Protein AF-0000000066297205 (afdb_homodimer)

Foldseek 3Di:
DDDDDPDVVVVVVLVVQCVVVVHDDSVVSVVVVVVVVVVVVVVVVVVVVVVVVVVVVCCVPVNDPPPPPPVVVVVVVVVVVVD/DDDDDPDVVVVVVLVVQCVVVVHDDSVVSVVVVVVVVVVVVVVVVVVVVVVVVVQVVCCVVVNDPPPPPPVVVVVVVVVVVVD

pLDDT: mean 82.65, std 16.14, range [45.88, 98.62]

Secondary structure (DSSP, 8-state):
--EEE--HHHHHHHHHHHHHHT-S-HHHHHHHHHHHHHHHHHHHHHHHHHHHHHHHHHHHHH-S--TT--HHHHHHHHHHHT-/--EEE--HHHHHHHHHHHHHHT-S-HHHHHHHHHHHHHHHHHHHHHHHHHHHHHHHHHHHHH-S--TT--HHHHHHHHHHHT-

InterPro domains:
  IPR011660 Antitoxin VapB-like [PF07704] (1-80)

Sequence (166 aa):
MALYIKDPTVDRMAEKLQERLGVRTKTDAVRIALQHELDRVEDEIPLREKLAALRQQARDRLGPPVHGIDMKKLMDELWEEGEMALYIKDPTVDRMAEKLQERLGVRTKTDAVRIALQHELDRVEDEIPLREKLAALRQQARDRLGPPVHGIDMKKLMDELWEEGE

Radius of gyration: 26.6 Å; Cα contacts (8 Å, |Δi|>4): 128; chains: 2; bounding box: 73×54×49 Å

Structure (mmCIF, N/CA/C/O backbone):
data_AF-0000000066297205-model_v1
#
loop_
_entity.id
_entity.type
_entity.pdbx_description
1 polymer 'Uncharacterized protein R02378'
#
loop_
_atom_site.group_PDB
_atom_site.id
_atom_site.type_symbol
_atom_site.label_atom_id
_atom_site.label_alt_id
_atom_site.label_comp_id
_atom_site.label_asym_id
_atom_site.label_entity_id
_atom_site.label_seq_id
_atom_site.pdbx_PDB_ins_code
_atom_site.Cartn_x
_atom_site.Cartn_y
_atom_site.Cartn_z
_atom_site.occupancy
_atom_site.B_iso_or_equiv
_atom_site.auth_seq_id
_atom_site.auth_comp_id
_atom_site.auth_asym_id
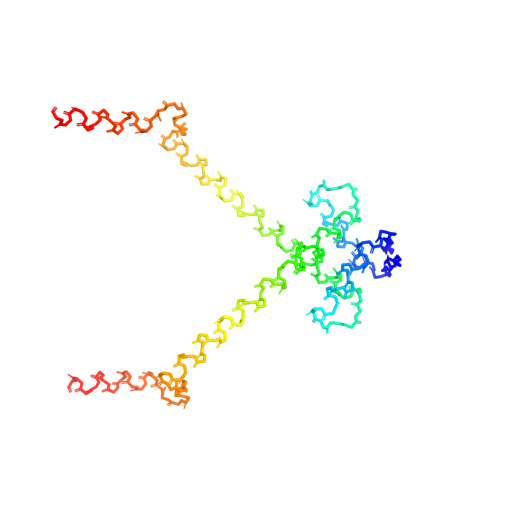_atom_site.auth_atom_id
_atom_site.pdbx_PDB_model_num
ATOM 1 N N . MET A 1 1 ? 23.344 -7.574 3.729 1 82.06 1 MET A N 1
ATOM 2 C CA . MET A 1 1 ? 23.844 -7.215 2.404 1 82.06 1 MET A CA 1
ATOM 3 C C . MET A 1 1 ? 23.141 -5.969 1.879 1 82.06 1 MET A C 1
ATOM 5 O O . MET A 1 1 ? 22.094 -5.582 2.391 1 82.06 1 MET A O 1
ATOM 9 N N . ALA A 1 2 ? 23.891 -5.188 1.125 1 89.25 2 ALA A N 1
ATOM 10 C CA . ALA A 1 2 ? 23.344 -3.971 0.521 1 89.25 2 ALA A CA 1
ATOM 11 C C . ALA A 1 2 ? 22.453 -4.297 -0.667 1 89.25 2 ALA A C 1
ATOM 13 O O . ALA A 1 2 ? 22.594 -5.348 -1.296 1 89.25 2 ALA A O 1
ATOM 14 N N . LEU A 1 3 ? 21.484 -3.545 -0.837 1 94.38 3 LEU A N 1
ATOM 15 C CA . LEU A 1 3 ? 20.578 -3.695 -1.966 1 94.38 3 LEU A CA 1
ATOM 16 C C . LEU A 1 3 ? 21.016 -2.838 -3.145 1 94.38 3 LEU A C 1
ATOM 18 O O . LEU A 1 3 ? 21.156 -1.618 -3.014 1 94.38 3 LEU A O 1
ATOM 22 N N . TYR A 1 4 ? 21.375 -3.572 -4.25 1 93.88 4 TYR A N 1
ATOM 23 C CA . TYR A 1 4 ? 21.828 -2.906 -5.465 1 93.88 4 TYR A CA 1
ATOM 24 C C . TYR A 1 4 ? 20.875 -3.17 -6.621 1 93.88 4 TYR A C 1
ATOM 26 O O . TYR A 1 4 ? 20.75 -4.305 -7.09 1 93.88 4 TYR A O 1
ATOM 34 N N . ILE A 1 5 ? 20.281 -2.016 -7.004 1 96.06 5 ILE A N 1
ATOM 35 C CA . ILE A 1 5 ? 19.312 -2.139 -8.078 1 96.06 5 ILE A CA 1
ATOM 36 C C . ILE A 1 5 ? 19.766 -1.324 -9.289 1 96.06 5 ILE A C 1
ATOM 38 O O . ILE A 1 5 ? 19.781 -0.092 -9.242 1 96.06 5 ILE A O 1
ATOM 42 N N . LYS A 1 6 ? 20.031 -1.993 -10.445 1 93.56 6 LYS A N 1
ATOM 43 C CA . LYS A 1 6 ? 20.578 -1.362 -11.633 1 93.56 6 LYS A CA 1
ATOM 44 C C . LYS A 1 6 ? 19.484 -0.802 -12.531 1 93.56 6 LYS A C 1
ATOM 46 O O . LYS A 1 6 ? 19.734 0.055 -13.375 1 93.56 6 LYS A O 1
ATOM 51 N N . ASP A 1 7 ? 18.297 -1.185 -12.32 1 93.75 7 ASP A N 1
ATOM 52 C CA . ASP A 1 7 ? 17.172 -0.746 -13.141 1 93.75 7 ASP A CA 1
ATOM 53 C C . ASP A 1 7 ? 16.875 0.734 -12.922 1 93.75 7 ASP A C 1
ATOM 55 O O . ASP A 1 7 ? 16.406 1.125 -11.844 1 93.75 7 ASP A O 1
ATOM 59 N N . PRO A 1 8 ? 17.062 1.546 -13.953 1 94.88 8 PRO A N 1
ATOM 60 C CA . PRO A 1 8 ? 16.859 2.988 -13.805 1 94.88 8 PRO A CA 1
ATOM 61 C C . PRO A 1 8 ? 15.406 3.346 -13.508 1 94.88 8 PRO A C 1
ATOM 63 O O . PRO A 1 8 ? 15.133 4.367 -12.867 1 94.88 8 PRO A O 1
ATOM 66 N N . THR A 1 9 ? 14.539 2.494 -13.953 1 95.88 9 THR A N 1
ATOM 67 C CA . THR A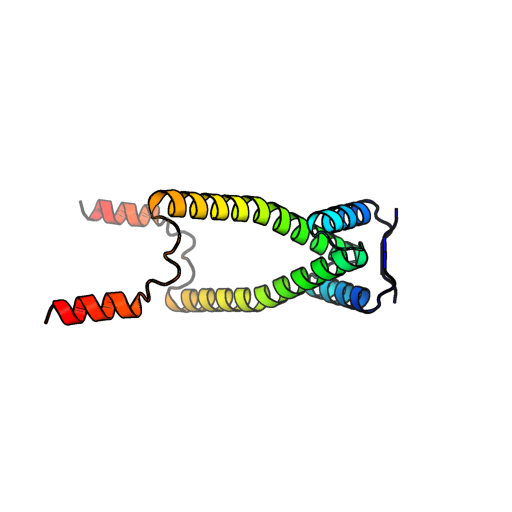 1 9 ? 13.125 2.748 -13.68 1 95.88 9 THR A CA 1
ATOM 68 C C . THR A 1 9 ? 12.844 2.709 -12.188 1 95.88 9 THR A C 1
ATOM 70 O O . THR A 1 9 ? 12.102 3.547 -11.664 1 95.88 9 THR A O 1
ATOM 73 N N . VAL A 1 10 ? 13.406 1.778 -11.5 1 97.56 10 VAL A N 1
ATOM 74 C CA . VAL A 1 10 ? 13.219 1.637 -10.062 1 97.56 10 VAL A CA 1
ATOM 75 C C . VAL A 1 10 ? 13.82 2.84 -9.336 1 97.56 10 VAL A C 1
ATOM 77 O O . VAL A 1 10 ? 13.25 3.344 -8.367 1 97.56 10 VAL A O 1
ATOM 80 N N . ASP A 1 11 ? 14.898 3.332 -9.828 1 96.5 11 ASP A N 1
ATOM 81 C CA . ASP A 1 11 ? 15.531 4.523 -9.266 1 96.5 11 ASP A CA 1
ATOM 82 C C . ASP A 1 11 ? 14.625 5.746 -9.422 1 96.5 11 ASP A C 1
ATOM 84 O O . ASP A 1 11 ? 14.469 6.527 -8.477 1 96.5 11 ASP A O 1
ATOM 88 N N . ARG A 1 12 ? 14.078 5.867 -10.586 1 97.19 12 ARG A N 1
ATOM 89 C CA . ARG A 1 12 ? 13.18 6.98 -10.859 1 97.19 12 ARG A CA 1
ATOM 90 C C . ARG A 1 12 ? 11.93 6.902 -9.992 1 97.19 12 ARG A C 1
ATOM 92 O O . ARG A 1 12 ? 11.438 7.926 -9.508 1 97.19 12 ARG A O 1
ATOM 99 N N . MET A 1 13 ? 11.469 5.711 -9.812 1 98.06 13 MET A N 1
ATOM 100 C CA . MET A 1 13 ? 10.289 5.516 -8.969 1 98.06 13 MET A CA 1
ATOM 101 C C . MET A 1 13 ? 10.586 5.895 -7.523 1 98.06 13 MET A C 1
ATOM 103 O O . MET A 1 13 ? 9.758 6.527 -6.859 1 98.06 13 MET A O 1
ATOM 107 N N . ALA A 1 14 ? 11.75 5.512 -7.043 1 98.31 14 ALA A N 1
ATOM 108 C CA . ALA A 1 14 ? 12.148 5.832 -5.676 1 98.31 14 ALA A CA 1
ATOM 109 C C . ALA A 1 14 ? 12.289 7.34 -5.484 1 98.31 14 ALA A C 1
ATOM 111 O O . ALA A 1 14 ? 11.883 7.883 -4.453 1 98.31 14 ALA A O 1
ATOM 112 N N . GLU A 1 15 ? 12.82 8 -6.508 1 97.56 15 GLU A N 1
ATOM 113 C CA . GLU A 1 15 ? 12.969 9.453 -6.48 1 97.56 15 GLU A CA 1
ATOM 114 C C . GLU A 1 15 ? 11.617 10.148 -6.457 1 97.56 15 GLU A C 1
ATOM 116 O O . GLU A 1 15 ? 11.414 11.094 -5.688 1 97.56 15 GLU A O 1
ATOM 121 N N . LYS A 1 16 ? 10.781 9.688 -7.309 1 97.56 16 LYS A N 1
ATOM 122 C CA . LYS A 1 16 ? 9.438 10.242 -7.363 1 97.56 16 LYS A CA 1
ATOM 123 C C . LYS A 1 16 ? 8.719 10.062 -6.027 1 97.56 16 LYS A C 1
ATOM 125 O O . LYS A 1 16 ? 8.086 11 -5.531 1 97.56 16 LYS A O 1
ATOM 130 N N . LEU A 1 17 ? 8.867 8.93 -5.434 1 97.69 17 LEU A N 1
ATOM 131 C CA . LEU A 1 17 ? 8.219 8.648 -4.152 1 97.69 17 LEU A CA 1
ATOM 132 C C . LEU A 1 17 ? 8.82 9.5 -3.043 1 97.69 17 LEU A C 1
ATOM 134 O O . LEU A 1 17 ? 8.102 9.977 -2.162 1 97.69 17 LEU A O 1
ATOM 138 N N . GLN A 1 18 ? 10.141 9.672 -3.104 1 97.69 18 GLN A N 1
ATOM 139 C CA . GLN A 1 18 ? 10.836 10.531 -2.15 1 97.69 18 GLN A CA 1
ATOM 140 C C . GLN A 1 18 ? 10.242 11.938 -2.148 1 97.69 18 GLN A C 1
ATOM 142 O O . GLN A 1 18 ? 9.977 12.508 -1.086 1 97.69 18 GLN A O 1
ATOM 147 N N . GLU A 1 19 ? 10.031 12.414 -3.32 1 96.25 19 GLU A N 1
ATOM 148 C CA . GLU A 1 19 ? 9.492 13.758 -3.49 1 96.25 19 GLU A CA 1
ATOM 149 C C . GLU A 1 19 ? 8.047 13.836 -3.002 1 96.25 19 GLU A C 1
ATOM 151 O O . GLU A 1 19 ? 7.672 14.781 -2.299 1 96.25 19 GLU A O 1
ATOM 156 N N . ARG A 1 20 ? 7.266 12.844 -3.344 1 94.38 20 ARG A N 1
ATOM 157 C CA . ARG A 1 20 ? 5.848 12.852 -3 1 94.38 20 ARG A CA 1
ATOM 158 C C . ARG A 1 20 ? 5.648 12.711 -1.494 1 94.38 20 ARG A C 1
ATOM 160 O O . ARG A 1 20 ? 4.738 13.32 -0.925 1 94.38 20 ARG A O 1
ATOM 167 N N . LEU A 1 21 ? 6.539 11.93 -0.899 1 93.69 21 LEU A N 1
ATOM 168 C CA . LEU A 1 21 ? 6.422 11.688 0.536 1 93.69 21 LEU A CA 1
ATOM 169 C C . LEU A 1 21 ? 7.086 12.812 1.327 1 93.69 21 LEU A C 1
ATOM 171 O O . LEU A 1 21 ? 6.832 12.969 2.523 1 93.69 21 LEU A O 1
ATOM 175 N N . GLY A 1 22 ? 8 13.5 0.688 1 95.19 22 GLY A N 1
ATOM 176 C CA . GLY A 1 22 ? 8.734 14.562 1.367 1 95.19 22 GLY A CA 1
ATOM 177 C C . GLY A 1 22 ? 9.781 14.039 2.332 1 95.19 22 GLY A C 1
ATOM 178 O O . GLY A 1 22 ? 9.992 14.625 3.396 1 95.19 22 GLY A O 1
ATOM 179 N N . VAL A 1 23 ? 10.352 12.992 2.088 1 95.38 23 VAL A N 1
ATOM 180 C CA . VAL A 1 23 ? 11.391 12.438 2.945 1 95.38 23 VAL A CA 1
ATOM 181 C C . VAL A 1 23 ? 12.766 12.836 2.412 1 95.38 23 VAL A C 1
ATOM 183 O O . VAL A 1 23 ? 12.883 13.328 1.287 1 95.38 23 VAL A O 1
ATOM 186 N N . ARG A 1 24 ? 13.656 12.562 3.105 1 95.88 24 ARG A N 1
ATOM 187 C CA . ARG A 1 24 ? 14.977 13.117 2.834 1 95.88 24 ARG A CA 1
ATOM 188 C C . ARG A 1 24 ? 15.727 12.266 1.819 1 95.88 24 ARG A C 1
ATOM 190 O O . ARG A 1 24 ? 16.469 12.797 0.988 1 95.88 24 ARG A O 1
ATOM 197 N N . THR A 1 25 ? 15.602 10.953 1.896 1 96.31 25 THR A N 1
ATOM 198 C CA . THR A 1 25 ? 16.422 10.109 1.041 1 96.31 25 THR A CA 1
ATOM 199 C C . THR A 1 25 ? 15.57 9.094 0.291 1 96.31 25 THR A C 1
ATOM 201 O O . THR A 1 25 ? 14.484 8.734 0.749 1 96.31 25 THR A O 1
ATOM 204 N N . LYS A 1 26 ? 16.125 8.656 -0.749 1 96.38 26 LYS A N 1
ATOM 205 C CA . LYS A 1 26 ? 15.492 7.559 -1.48 1 96.38 26 LYS A CA 1
ATOM 206 C C . LYS A 1 26 ? 15.375 6.309 -0.611 1 96.38 26 LYS A C 1
ATOM 208 O O . LYS A 1 26 ? 14.398 5.562 -0.715 1 96.38 26 LYS A O 1
ATOM 213 N N . THR A 1 27 ? 16.406 6.125 0.21 1 96 27 THR A N 1
ATOM 214 C CA . THR A 1 27 ? 16.406 4.98 1.115 1 96 27 THR A CA 1
ATOM 215 C C . THR A 1 27 ? 15.18 5 2.018 1 96 27 THR A C 1
ATOM 217 O O . THR A 1 27 ? 14.531 3.971 2.217 1 96 27 THR A O 1
ATOM 220 N N . ASP A 1 28 ? 14.875 6.156 2.504 1 96.88 28 ASP A N 1
ATOM 221 C CA . ASP A 1 28 ? 13.695 6.289 3.348 1 96.88 28 ASP A CA 1
ATOM 222 C C . ASP A 1 28 ? 12.422 5.992 2.561 1 96.88 28 ASP A C 1
ATOM 224 O O . ASP A 1 28 ? 11.516 5.32 3.062 1 96.88 28 ASP A O 1
ATOM 228 N N . ALA A 1 29 ? 12.32 6.441 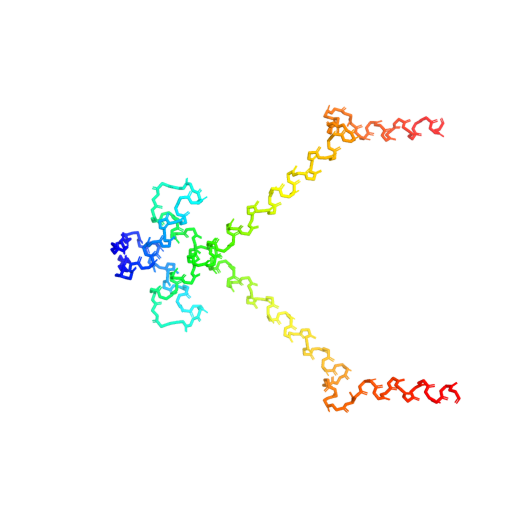1.385 1 97.94 29 ALA A N 1
ATOM 229 C CA . ALA A 1 29 ? 11.172 6.207 0.519 1 97.94 29 ALA A CA 1
ATOM 230 C C . ALA A 1 29 ? 10.984 4.715 0.247 1 97.94 29 ALA A C 1
ATOM 232 O O . ALA A 1 29 ? 9.867 4.195 0.339 1 97.94 29 ALA A O 1
ATOM 233 N N . VAL A 1 30 ? 12.102 4.062 -0.047 1 98.38 30 VAL A N 1
ATOM 234 C CA . VAL A 1 30 ? 12.062 2.633 -0.331 1 98.38 30 VAL A CA 1
ATOM 235 C C . VAL A 1 30 ? 11.641 1.869 0.923 1 98.38 30 VAL A C 1
ATOM 237 O O . VAL A 1 30 ? 10.836 0.941 0.851 1 98.38 30 VAL A O 1
ATOM 240 N N . ARG A 1 31 ? 12.219 2.287 2.029 1 98.19 31 ARG A N 1
ATOM 241 C CA . ARG A 1 31 ? 11.883 1.64 3.293 1 98.19 31 ARG A CA 1
ATOM 242 C C . ARG A 1 31 ? 10.391 1.751 3.584 1 98.19 31 ARG A C 1
ATOM 244 O O . ARG A 1 31 ? 9.758 0.772 3.982 1 98.19 31 ARG A O 1
ATOM 251 N N . ILE A 1 32 ? 9.844 2.871 3.383 1 97.44 32 ILE A N 1
ATOM 252 C CA . ILE A 1 32 ? 8.422 3.111 3.607 1 97.44 32 ILE A CA 1
ATOM 253 C C . ILE A 1 32 ? 7.594 2.256 2.65 1 97.44 32 ILE A C 1
ATOM 255 O O . ILE A 1 32 ? 6.641 1.592 3.066 1 97.44 32 ILE A O 1
ATOM 259 N N . ALA A 1 33 ? 7.973 2.223 1.38 1 98.56 33 ALA A N 1
ATOM 260 C CA . ALA A 1 33 ? 7.277 1.426 0.371 1 98.56 33 ALA A CA 1
ATOM 261 C C . ALA A 1 33 ? 7.285 -0.055 0.743 1 98.56 33 ALA A C 1
ATOM 263 O O . ALA A 1 33 ? 6.25 -0.722 0.677 1 98.56 33 ALA A O 1
ATOM 264 N N . LEU A 1 34 ? 8.438 -0.518 1.108 1 98.62 34 LEU A N 1
ATOM 265 C CA . LEU A 1 34 ? 8.578 -1.927 1.46 1 98.62 34 LEU A CA 1
ATOM 266 C C . LEU A 1 34 ? 7.762 -2.262 2.703 1 98.62 34 LEU A C 1
ATOM 268 O O . LEU A 1 34 ? 7.105 -3.305 2.758 1 98.62 34 LEU A O 1
ATOM 272 N N . GLN A 1 35 ? 7.844 -1.374 3.691 1 97.94 35 GLN A N 1
ATOM 273 C CA . GLN A 1 35 ? 7.098 -1.597 4.926 1 97.94 35 GLN A CA 1
ATOM 274 C C . GLN A 1 35 ? 5.594 -1.652 4.652 1 97.94 35 GLN A C 1
ATOM 276 O O . GLN A 1 35 ? 4.914 -2.578 5.098 1 97.94 35 GLN A O 1
ATOM 281 N N . HIS A 1 36 ? 5.098 -0.75 3.912 1 96.81 36 HIS A N 1
ATOM 282 C CA . HIS A 1 36 ? 3.672 -0.702 3.605 1 96.81 36 HIS A CA 1
ATOM 283 C C . HIS A 1 36 ? 3.242 -1.917 2.791 1 96.81 36 HIS A C 1
ATOM 285 O O . HIS A 1 36 ? 2.156 -2.461 3.004 1 96.81 36 HIS A O 1
ATOM 291 N N . GLU A 1 37 ? 4.109 -2.314 1.837 1 96.88 37 GLU A N 1
ATOM 292 C CA . GLU A 1 37 ? 3.771 -3.482 1.027 1 96.88 37 GLU A CA 1
ATOM 293 C C . GLU A 1 37 ? 3.777 -4.758 1.866 1 96.88 37 GLU A C 1
ATOM 295 O O . GLU A 1 37 ? 2.912 -5.617 1.701 1 96.88 37 GLU A O 1
ATOM 300 N N . LEU A 1 38 ? 4.68 -4.844 2.779 1 96.25 38 LEU A N 1
ATOM 301 C CA . LEU A 1 38 ? 4.723 -5.996 3.674 1 96.25 38 LEU A CA 1
ATOM 302 C C . LEU A 1 38 ? 3.482 -6.043 4.559 1 96.25 38 LEU A C 1
ATOM 304 O O . LEU A 1 38 ? 2.895 -7.109 4.754 1 96.25 38 LEU A O 1
ATOM 308 N N . ASP A 1 39 ? 3.141 -4.898 5.125 1 94.81 39 ASP A N 1
ATOM 309 C CA . ASP A 1 39 ? 1.936 -4.82 5.941 1 94.81 39 ASP A CA 1
ATOM 310 C C . ASP A 1 39 ? 0.701 -5.23 5.145 1 94.81 39 ASP A C 1
ATOM 312 O O . ASP A 1 39 ? -0.159 -5.957 5.648 1 94.81 39 ASP A O 1
ATOM 316 N N . ARG A 1 40 ? 0.631 -4.738 3.967 1 93.69 40 ARG A N 1
ATOM 317 C CA . ARG A 1 40 ? -0.496 -5.02 3.086 1 93.69 40 ARG A CA 1
ATOM 318 C C . ARG A 1 40 ? -0.612 -6.516 2.811 1 93.69 40 ARG A C 1
ATOM 320 O O . ARG A 1 40 ? -1.703 -7.086 2.893 1 93.69 40 ARG A O 1
ATOM 327 N N . VAL A 1 41 ? 0.453 -7.109 2.484 1 92.12 41 VAL A N 1
ATOM 328 C CA . VAL A 1 41 ? 0.47 -8.523 2.133 1 92.12 41 VAL A CA 1
ATOM 329 C C . VAL A 1 41 ? 0.124 -9.367 3.359 1 92.12 41 VAL A C 1
ATOM 331 O O . VAL A 1 41 ? -0.598 -10.359 3.252 1 92.12 41 VAL A O 1
ATOM 334 N N . GLU A 1 42 ? 0.608 -8.961 4.484 1 89.75 42 GLU A N 1
ATOM 335 C CA . GLU A 1 42 ? 0.342 -9.695 5.719 1 89.75 42 GLU A CA 1
ATOM 336 C C . GLU A 1 42 ? -1.13 -9.602 6.109 1 89.75 42 GLU A C 1
ATOM 338 O O . GLU A 1 42 ? -1.689 -10.547 6.672 1 89.75 42 GLU A O 1
ATOM 343 N N . ASP A 1 43 ? -1.688 -8.445 5.832 1 87.94 43 ASP A N 1
ATOM 344 C CA . ASP A 1 43 ? -3.092 -8.227 6.176 1 87.94 43 ASP A CA 1
ATOM 345 C C . ASP A 1 43 ? -4.012 -8.938 5.184 1 87.94 43 ASP A C 1
ATOM 347 O O . ASP A 1 43 ? -5.129 -9.328 5.535 1 87.94 43 ASP A O 1
ATOM 351 N N . GLU A 1 44 ? -3.598 -8.984 4.012 1 83.38 44 GLU A N 1
ATOM 352 C CA . GLU A 1 44 ? -4.406 -9.586 2.957 1 83.38 44 GLU A CA 1
ATOM 353 C C . GLU A 1 44 ? -4.531 -11.094 3.143 1 83.38 44 GLU A C 1
ATOM 355 O O . GLU A 1 44 ? -5.57 -11.68 2.834 1 83.38 44 GLU A O 1
ATOM 360 N N . ILE A 1 45 ? -3.566 -11.625 3.824 1 78.69 45 ILE A N 1
ATOM 361 C CA . ILE A 1 45 ? -3.535 -13.078 3.938 1 78.69 45 ILE A CA 1
ATOM 362 C C . ILE A 1 45 ? -4.664 -13.547 4.855 1 78.69 45 ILE A C 1
ATOM 364 O O . ILE A 1 45 ? -5.473 -14.391 4.465 1 78.69 45 ILE A O 1
ATOM 368 N N . PRO A 1 46 ? -4.793 -13.008 5.938 1 83.44 46 PRO A N 1
ATOM 369 C CA . PRO A 1 46 ? -5.902 -13.43 6.797 1 83.44 46 PRO A CA 1
ATOM 370 C C . PRO A 1 46 ? -7.266 -13.102 6.199 1 83.44 46 PRO A C 1
ATOM 372 O O . PRO A 1 46 ? -8.219 -13.875 6.359 1 83.44 46 PRO A O 1
ATOM 375 N N . LEU A 1 47 ? -7.352 -12.031 5.504 1 80.5 47 LEU A N 1
ATOM 376 C CA . LEU A 1 47 ? -8.617 -11.648 4.891 1 80.5 47 LEU A CA 1
ATOM 377 C C . LEU A 1 47 ? -9.023 -12.648 3.805 1 80.5 47 LEU A C 1
ATOM 379 O O . LEU A 1 47 ? -10.195 -13.008 3.691 1 80.5 47 LEU A O 1
ATOM 383 N N . ARG A 1 48 ? -8.125 -12.93 3.09 1 81.25 48 ARG A N 1
ATOM 384 C CA . ARG A 1 48 ? -8.367 -13.914 2.039 1 81.25 48 ARG A CA 1
ATOM 385 C C . ARG A 1 48 ? -8.766 -15.258 2.631 1 81.25 48 ARG A C 1
ATOM 387 O O . ARG A 1 48 ? -9.656 -15.93 2.113 1 81.25 48 ARG A O 1
ATOM 394 N N . GLU A 1 49 ? -8.117 -15.57 3.652 1 85.62 49 GLU A N 1
ATOM 395 C CA . GLU A 1 49 ? -8.438 -16.828 4.316 1 85.62 49 GLU A CA 1
ATOM 396 C C . GLU A 1 49 ? -9.828 -16.781 4.949 1 85.62 49 GLU A C 1
ATOM 398 O O . GLU A 1 49 ? -10.578 -17.75 4.871 1 85.62 49 GLU A O 1
ATOM 403 N N . LYS A 1 50 ? -10.078 -15.68 5.516 1 86.5 50 LYS A N 1
ATOM 404 C CA . LYS A 1 50 ? -11.391 -15.508 6.121 1 86.5 50 LYS A CA 1
ATOM 405 C C . LYS A 1 50 ? -12.492 -15.523 5.066 1 86.5 50 LYS A C 1
ATOM 407 O O . LYS A 1 50 ? -13.523 -16.172 5.254 1 86.5 50 LYS A O 1
ATOM 412 N N . LEU A 1 51 ? -12.25 -14.836 4 1 86.06 51 LEU A N 1
ATOM 413 C CA . LEU A 1 51 ? -13.211 -14.812 2.904 1 86.06 51 LEU A CA 1
ATOM 414 C C . LEU A 1 51 ? -13.375 -16.203 2.297 1 86.06 51 LEU A C 1
ATOM 416 O O . LEU A 1 51 ? -14.492 -16.625 1.981 1 86.06 51 LEU A O 1
ATOM 420 N N . ALA A 1 52 ? -12.234 -16.891 2.111 1 82.5 52 ALA A N 1
ATOM 421 C CA . ALA A 1 52 ? -12.266 -18.25 1.614 1 82.5 52 ALA A CA 1
ATOM 422 C C . ALA A 1 52 ? -13.078 -19.156 2.541 1 82.5 52 ALA A C 1
ATOM 424 O O . ALA A 1 52 ? -13.859 -20 2.08 1 82.5 52 ALA A O 1
ATOM 425 N N . ALA A 1 53 ? -12.883 -18.984 3.828 1 85.75 53 ALA A N 1
ATOM 426 C CA . ALA A 1 53 ? -13.625 -19.781 4.816 1 85.75 53 ALA A CA 1
ATOM 427 C C . ALA A 1 53 ? -15.117 -19.469 4.75 1 85.75 53 ALA A C 1
ATOM 429 O O . ALA A 1 53 ? -15.945 -20.375 4.844 1 85.75 53 ALA A O 1
ATOM 430 N N . LEU A 1 54 ? -15.43 -18.281 4.582 1 84.19 54 LEU A N 1
ATOM 431 C CA . LEU A 1 54 ? -16.828 -17.891 4.465 1 84.19 54 LEU A CA 1
ATOM 432 C C . LEU A 1 54 ? -17.453 -18.453 3.201 1 84.19 54 LEU A C 1
ATOM 434 O O . LEU A 1 54 ? -18.594 -18.906 3.223 1 84.19 54 LEU A O 1
ATOM 438 N N . ARG A 1 55 ? -16.734 -18.375 2.15 1 81.5 55 ARG A N 1
ATOM 439 C CA . ARG A 1 55 ? -17.203 -18.938 0.888 1 81.5 55 ARG A CA 1
ATOM 440 C C . ARG A 1 55 ? -17.422 -20.438 1.009 1 81.5 55 ARG A C 1
ATOM 442 O O . ARG A 1 55 ? -18.406 -20.969 0.506 1 81.5 55 ARG A O 1
ATOM 449 N N . GLN A 1 56 ? -16.5 -21.141 1.679 1 82.81 56 GLN A N 1
ATOM 450 C CA . GLN A 1 56 ? -16.641 -22.578 1.897 1 82.81 56 GLN A CA 1
ATOM 451 C C . GLN A 1 56 ? -17.844 -22.891 2.768 1 82.81 56 GLN A C 1
ATOM 453 O O . GLN A 1 56 ? -18.594 -23.828 2.484 1 82.81 56 GLN A O 1
ATOM 458 N N . GLN A 1 57 ? -18.062 -22.172 3.766 1 83.56 57 GLN A N 1
ATOM 459 C CA . GLN A 1 57 ? -19.219 -22.344 4.629 1 83.56 57 GLN A CA 1
ATOM 460 C C . GLN A 1 57 ? -20.516 -22.141 3.85 1 83.56 57 GLN A C 1
ATOM 462 O O . GLN A 1 57 ? -21.484 -22.891 4.023 1 83.56 57 GLN A O 1
ATOM 467 N N . ALA A 1 58 ? -20.516 -21.156 3.057 1 74.62 58 ALA A N 1
ATOM 468 C CA . ALA A 1 58 ? -21.688 -20.891 2.223 1 74.62 58 ALA A CA 1
ATOM 469 C C . ALA A 1 58 ? -21.938 -22.047 1.254 1 74.62 58 ALA A C 1
ATOM 471 O O . ALA A 1 58 ? -23.078 -22.453 1.056 1 74.62 58 ALA A O 1
ATOM 472 N N . ARG A 1 59 ? -20.922 -22.5 0.676 1 76.62 59 ARG A N 1
ATOM 473 C CA . ARG A 1 59 ? -21.031 -23.641 -0.232 1 76.62 59 ARG A CA 1
ATOM 474 C C . ARG A 1 59 ? -21.531 -24.875 0.497 1 76.62 59 ARG A C 1
ATOM 476 O O . ARG A 1 59 ? -22.328 -25.641 -0.052 1 76.62 59 ARG A O 1
ATOM 483 N N . ASP A 1 60 ? -21.047 -25.125 1.655 1 81.69 60 ASP A N 1
ATOM 484 C CA . ASP A 1 60 ? -21.484 -26.266 2.453 1 81.69 60 ASP A CA 1
ATOM 485 C C . ASP A 1 60 ? -22.953 -26.141 2.834 1 81.69 60 ASP A C 1
ATOM 487 O O . ASP A 1 60 ? -23.672 -27.156 2.902 1 81.69 60 ASP A O 1
ATOM 491 N N . ARG A 1 61 ? -23.328 -24.969 2.98 1 78.5 61 ARG A N 1
ATOM 492 C CA . ARG A 1 61 ? -24.703 -24.734 3.428 1 78.5 61 ARG A CA 1
ATOM 493 C C . ARG A 1 61 ? -25.656 -24.641 2.242 1 78.5 61 ARG A C 1
ATOM 495 O O . ARG A 1 61 ? -26.766 -25.172 2.283 1 78.5 61 ARG A O 1
ATOM 502 N N . LEU A 1 62 ? -25.328 -23.859 1.347 1 72.06 62 LEU A N 1
ATOM 503 C CA . LEU A 1 62 ? -26.25 -23.547 0.26 1 72.06 62 LEU A CA 1
ATOM 504 C C . LEU A 1 62 ? -25.953 -24.4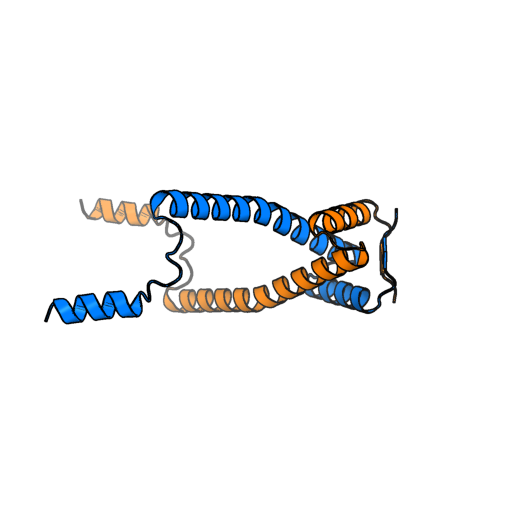06 -0.966 1 72.06 62 LEU A C 1
ATOM 506 O O . LEU A 1 62 ? -26.797 -24.547 -1.854 1 72.06 62 LEU A O 1
ATOM 510 N N . GLY A 1 63 ? -24.938 -25.219 -0.87 1 63.75 63 GLY A N 1
ATOM 511 C CA . GLY A 1 63 ? -24.516 -25.984 -2.027 1 63.75 63 GLY A CA 1
ATOM 512 C C . GLY A 1 63 ? -23.688 -25.172 -3.018 1 63.75 63 GLY A C 1
ATOM 513 O O . GLY A 1 63 ? -23.594 -23.953 -2.902 1 63.75 63 GLY A O 1
ATOM 514 N N . PRO A 1 64 ? -22.891 -25.797 -3.746 1 60.25 64 PRO A N 1
ATOM 515 C CA . PRO A 1 64 ? -22.047 -25.094 -4.727 1 60.25 64 PRO A CA 1
ATOM 516 C C . PRO A 1 64 ? -22.859 -24.172 -5.637 1 60.25 64 PRO A C 1
ATOM 518 O O . PRO A 1 64 ? -24.047 -24.406 -5.852 1 60.25 64 PRO A O 1
ATOM 521 N N . PRO A 1 65 ? -22.391 -22.922 -5.906 1 55.47 65 PRO A N 1
ATOM 522 C CA . PRO A 1 65 ? -23.188 -22.156 -6.863 1 55.47 65 PRO A CA 1
ATOM 523 C C . PRO A 1 65 ? -23.641 -22.984 -8.062 1 55.47 65 PRO A C 1
ATOM 525 O O . PRO A 1 65 ? -22.891 -23.844 -8.531 1 55.47 65 PRO A O 1
ATOM 528 N N . VAL A 1 66 ? -24.922 -23.359 -8.109 1 50.28 66 VAL A N 1
ATOM 529 C CA . VAL A 1 66 ? -25.422 -24.125 -9.242 1 50.28 66 VAL A CA 1
ATOM 530 C C . VAL A 1 66 ? -24.922 -23.516 -10.547 1 50.28 66 VAL A C 1
ATOM 532 O O . VAL A 1 66 ? -25.266 -22.375 -10.875 1 50.28 66 VAL A O 1
ATOM 535 N N . HIS A 1 67 ? -23.969 -23.797 -10.922 1 48.81 67 HIS A N 1
ATOM 536 C CA . HIS A 1 67 ? -23.422 -23.531 -12.25 1 48.81 67 HIS A CA 1
ATOM 537 C C . HIS A 1 67 ? -24.328 -24.109 -13.336 1 48.81 67 HIS A C 1
ATOM 539 O O . HIS A 1 67 ? -24.672 -25.281 -13.305 1 48.81 67 HIS A O 1
ATOM 545 N N . GLY A 1 68 ? -25.359 -23.203 -13.922 1 53.97 68 GLY A N 1
ATOM 546 C CA . GLY A 1 68 ? -26.359 -23.547 -14.914 1 53.97 68 GLY A CA 1
ATOM 547 C C . GLY A 1 68 ? -27.75 -23.047 -14.57 1 53.97 68 GLY A C 1
ATOM 548 O O . GLY A 1 68 ? -28.703 -23.266 -15.32 1 53.97 68 GLY A O 1
ATOM 549 N N . ILE A 1 69 ? -27.984 -23.016 -13.273 1 50.69 69 ILE A N 1
ATOM 550 C CA . ILE A 1 69 ? -29.312 -22.453 -13.047 1 50.69 69 ILE A CA 1
ATOM 551 C C . ILE A 1 69 ? -29.344 -21 -13.484 1 50.69 69 ILE A C 1
ATOM 553 O O . ILE A 1 69 ? -28.578 -20.172 -12.977 1 50.69 69 ILE A O 1
ATOM 557 N N . ASP A 1 70 ? -29.625 -20.75 -14.656 1 55 70 ASP A N 1
ATOM 558 C CA . ASP A 1 70 ? -29.969 -19.453 -15.227 1 55 70 ASP A CA 1
ATOM 559 C C . ASP A 1 70 ? -30.938 -18.688 -14.312 1 55 70 ASP A C 1
ATOM 561 O O . ASP A 1 70 ? -32.125 -18.938 -14.344 1 55 70 ASP A O 1
ATOM 565 N N . MET A 1 71 ? -30.438 -18.234 -13.227 1 57.53 71 MET A N 1
ATOM 566 C CA . MET A 1 71 ? -31.266 -17.5 -12.273 1 57.53 71 MET A CA 1
ATOM 567 C C . MET A 1 71 ? -32.281 -16.609 -12.992 1 57.53 71 MET A C 1
ATOM 569 O O . MET A 1 71 ? -33.375 -16.406 -12.5 1 57.53 71 MET A O 1
ATOM 573 N N . LYS A 1 72 ? -31.828 -16.141 -14.055 1 61.72 72 LYS A N 1
ATOM 574 C CA . LYS A 1 72 ? -32.781 -15.43 -14.914 1 61.72 72 LYS A CA 1
ATOM 575 C C . LYS A 1 72 ? -33.938 -16.344 -15.328 1 61.72 72 LYS A C 1
ATOM 577 O O . LYS A 1 72 ? -35.094 -15.938 -15.289 1 61.72 72 LYS A O 1
ATOM 582 N N . LYS A 1 73 ? -33.625 -17.5 -15.734 1 65.75 73 LYS A N 1
ATOM 583 C CA . LYS A 1 73 ? -34.688 -18.438 -16.141 1 65.75 73 LYS A CA 1
ATOM 584 C C . LYS A 1 73 ? -35.531 -18.859 -14.945 1 65.75 73 LYS A C 1
ATOM 586 O O . LYS A 1 73 ? -36.75 -19 -15.07 1 65.75 73 LYS A O 1
ATOM 591 N N . LEU A 1 74 ? -34.938 -18.953 -13.867 1 59.38 74 LEU A N 1
ATOM 592 C CA . LEU A 1 74 ? -35.688 -19.328 -12.664 1 59.38 74 LEU A CA 1
ATOM 593 C C . LEU A 1 74 ? -36.594 -18.203 -12.211 1 59.38 74 LEU A C 1
ATOM 595 O O . LEU A 1 74 ? -37.75 -18.438 -11.82 1 59.38 74 LEU A O 1
ATOM 599 N N . MET A 1 75 ? -36.031 -17.078 -12.297 1 62.22 75 MET A N 1
ATOM 600 C CA . MET A 1 75 ? -36.875 -15.914 -11.977 1 62.22 75 MET A CA 1
ATOM 601 C C . MET A 1 75 ? -37.969 -15.727 -13.008 1 62.22 75 MET A C 1
ATOM 603 O O . MET A 1 75 ? -39.094 -15.414 -12.656 1 62.22 75 MET A O 1
ATOM 607 N N . ASP A 1 76 ? -37.656 -15.898 -14.281 1 63.72 76 ASP A N 1
ATOM 608 C CA . ASP A 1 76 ? -38.656 -15.875 -15.344 1 63.72 76 ASP A CA 1
ATOM 609 C C . ASP A 1 76 ? -39.719 -16.922 -15.102 1 63.72 76 ASP A C 1
ATOM 611 O O . ASP A 1 76 ? -40.906 -16.656 -15.297 1 63.72 76 ASP A O 1
ATOM 615 N N . GLU A 1 77 ? -39.469 -18.047 -14.719 1 62.22 77 GLU A N 1
ATOM 616 C CA . GLU A 1 77 ? -40.375 -19.141 -14.484 1 62.22 77 GLU A CA 1
ATOM 617 C C . GLU A 1 77 ? -41.281 -18.875 -13.273 1 62.22 77 GLU A C 1
ATOM 619 O O . GLU A 1 77 ? -42.469 -19.188 -13.281 1 62.22 77 GLU A O 1
ATOM 624 N N . LEU A 1 78 ? -40.656 -18.281 -12.328 1 62.78 78 LEU A N 1
ATOM 625 C CA . LEU A 1 78 ? -41.438 -17.906 -11.141 1 62.78 78 LEU A CA 1
ATOM 626 C C . LEU A 1 78 ? -42.469 -16.828 -11.469 1 62.78 78 LEU A C 1
ATOM 628 O O . LEU A 1 78 ? -43.594 -16.875 -10.969 1 62.78 78 LEU A O 1
ATOM 632 N N . TRP A 1 79 ? -42 -15.914 -12.305 1 63.12 79 TRP A N 1
ATOM 633 C CA . TRP A 1 79 ? -42.938 -14.891 -12.75 1 63.12 79 TRP A CA 1
ATOM 634 C C . TRP A 1 79 ? -44 -15.492 -13.656 1 63.12 79 TRP A C 1
ATOM 636 O O . TRP A 1 79 ? -45.156 -15.102 -13.602 1 63.12 79 TRP A O 1
ATOM 646 N N . GLU A 1 80 ? -43.625 -16.328 -14.5 1 62.38 80 GLU A N 1
ATOM 647 C CA . GLU A 1 80 ? -44.562 -16.953 -15.43 1 62.38 80 GLU A CA 1
ATOM 648 C C . GLU A 1 80 ? -45.531 -17.875 -14.703 1 62.38 80 GLU A C 1
ATOM 650 O O . GLU A 1 80 ? -46.719 -17.953 -15.055 1 62.38 80 GLU A O 1
ATOM 655 N N . GLU A 1 81 ? -45.062 -18.516 -13.719 1 57.5 81 GLU A N 1
ATOM 656 C CA . GLU A 1 81 ? -45.969 -19.391 -13.008 1 57.5 81 GLU A CA 1
ATOM 657 C C . GLU A 1 81 ? -46.906 -18.578 -12.117 1 57.5 81 GLU A C 1
ATOM 659 O O . GLU A 1 81 ? -48 -19.047 -11.75 1 57.5 81 GLU A O 1
ATOM 664 N N . GLY A 1 82 ? -46.5 -17.453 -11.688 1 52.72 82 GLY A N 1
ATOM 665 C CA . GLY A 1 82 ? -47.406 -16.625 -10.891 1 52.72 82 GLY A CA 1
ATOM 666 C C . GLY A 1 82 ? -48.469 -15.961 -11.719 1 52.72 82 GLY A C 1
ATOM 667 O O . GLY A 1 82 ? -49.375 -15.328 -11.18 1 52.72 82 GLY A O 1
ATOM 668 N N . GLU A 1 83 ? -48.25 -16 -13.055 1 45.88 83 GLU A N 1
ATOM 669 C CA . GLU A 1 83 ? -49.406 -15.617 -13.859 1 45.88 83 GLU A CA 1
ATOM 670 C C . GLU A 1 83 ? -50.281 -16.828 -14.203 1 45.88 83 GLU A C 1
ATOM 672 O O . GLU A 1 83 ? -49.781 -17.969 -14.234 1 45.88 83 GLU A O 1
ATOM 677 N N . MET B 1 1 ? 20.266 6.332 -12.938 1 82.88 1 MET B N 1
ATOM 678 C CA . MET B 1 1 ? 21.219 5.941 -11.906 1 82.88 1 MET B CA 1
ATOM 679 C C . MET B 1 1 ? 20.719 4.719 -11.141 1 82.88 1 MET B C 1
ATOM 681 O O . MET B 1 1 ? 19.531 4.391 -11.195 1 82.88 1 MET B O 1
ATOM 685 N N . ALA B 1 2 ? 21.688 3.918 -10.734 1 89.44 2 ALA B N 1
ATOM 686 C CA . ALA B 1 2 ? 21.375 2.723 -9.961 1 89.44 2 ALA B CA 1
ATOM 687 C C . ALA B 1 2 ? 21.016 3.078 -8.516 1 89.44 2 ALA B C 1
ATOM 689 O O . ALA B 1 2 ? 21.453 4.117 -8.008 1 89.44 2 ALA B O 1
ATOM 690 N N . LEU B 1 3 ? 20.172 2.369 -7.965 1 94.5 3 LEU B N 1
ATOM 691 C CA . LEU B 1 3 ? 19.781 2.551 -6.57 1 94.5 3 LEU B CA 1
ATOM 692 C C . LEU B 1 3 ? 20.625 1.662 -5.652 1 94.5 3 LEU B C 1
ATOM 694 O O . LEU B 1 3 ? 20.625 0.439 -5.809 1 94.5 3 LEU B O 1
ATOM 698 N N . TYR B 1 4 ? 21.406 2.363 -4.785 1 94 4 TYR B N 1
ATOM 699 C CA . TYR B 1 4 ? 22.266 1.666 -3.836 1 94 4 TYR B CA 1
ATOM 700 C C . TYR B 1 4 ? 21.844 1.959 -2.4 1 94 4 TYR B C 1
ATOM 702 O O . TYR B 1 4 ? 21.953 3.096 -1.936 1 94 4 TYR B O 1
ATOM 710 N N . ILE B 1 5 ? 21.406 0.826 -1.8 1 96.06 5 ILE B N 1
ATOM 711 C CA . ILE B 1 5 ? 20.938 0.979 -0.426 1 96.06 5 ILE B CA 1
ATOM 712 C C . ILE B 1 5 ? 21.797 0.13 0.509 1 96.06 5 ILE B C 1
ATOM 714 O O . ILE B 1 5 ? 21.75 -1.101 0.466 1 96.06 5 ILE B O 1
ATOM 718 N N . LYS B 1 6 ? 22.516 0.786 1.456 1 93.44 6 LYS B N 1
ATOM 719 C CA . LYS B 1 6 ? 23.469 0.117 2.338 1 93.44 6 LYS B CA 1
ATOM 720 C C . LYS B 1 6 ? 22.781 -0.4 3.598 1 93.44 6 LYS B C 1
ATOM 722 O O . LYS B 1 6 ? 23.312 -1.279 4.285 1 93.44 6 LYS B O 1
ATOM 727 N N . ASP B 1 7 ? 21.641 0.033 3.867 1 93.75 7 ASP B N 1
ATOM 728 C CA . ASP B 1 7 ? 20.906 -0.357 5.07 1 93.75 7 ASP B CA 1
ATOM 729 C C . ASP B 1 7 ? 20.484 -1.82 5 1 93.75 7 ASP B C 1
ATOM 731 O O . ASP B 1 7 ? 19.625 -2.182 4.199 1 93.75 7 ASP B O 1
ATOM 735 N N . PRO B 1 8 ? 21.031 -2.65 5.887 1 94.81 8 PRO B N 1
ATOM 736 C CA . PRO B 1 8 ? 20.703 -4.078 5.848 1 94.81 8 PRO B CA 1
ATOM 737 C C . PRO B 1 8 ? 19.234 -4.359 6.148 1 94.81 8 PRO B C 1
ATOM 739 O O . PRO B 1 8 ? 18.688 -5.363 5.684 1 94.81 8 PRO B O 1
ATOM 742 N N . THR B 1 9 ? 18.641 -3.475 6.887 1 95.81 9 THR B N 1
ATOM 743 C CA . THR B 1 9 ? 17.234 -3.656 7.195 1 95.81 9 THR B CA 1
ATOM 744 C C . THR B 1 9 ? 16.391 -3.592 5.926 1 95.81 9 THR B C 1
ATOM 746 O O . THR B 1 9 ? 15.461 -4.387 5.75 1 95.81 9 THR B O 1
ATOM 749 N N . VAL B 1 10 ? 16.688 -2.684 5.07 1 97.56 10 VAL B N 1
ATOM 750 C CA . VAL B 1 10 ? 15.945 -2.52 3.818 1 97.56 10 VAL B CA 1
ATOM 751 C C . VAL B 1 10 ? 16.156 -3.744 2.93 1 97.56 10 VAL B C 1
ATOM 753 O O . VAL B 1 10 ? 15.227 -4.207 2.27 1 97.56 10 VAL B O 1
ATOM 756 N N . ASP B 1 11 ? 17.328 -4.293 2.959 1 96.44 11 ASP B N 1
ATOM 757 C CA . ASP B 1 11 ? 17.625 -5.508 2.205 1 96.44 11 ASP B CA 1
ATOM 758 C C . ASP B 1 11 ? 16.797 -6.684 2.713 1 96.44 11 ASP B C 1
ATOM 760 O O . ASP B 1 11 ? 16.234 -7.449 1.92 1 96.44 11 ASP B O 1
ATOM 764 N N . ARG B 1 12 ? 16.75 -6.789 4.004 1 97.12 12 ARG B N 1
ATOM 765 C CA . ARG B 1 12 ? 15.969 -7.863 4.621 1 97.12 12 ARG B CA 1
ATOM 766 C C . ARG B 1 12 ? 14.484 -7.711 4.312 1 97.12 12 ARG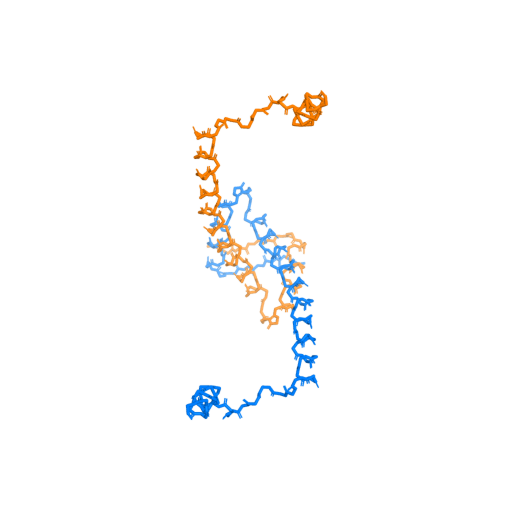 B C 1
ATOM 768 O O . ARG B 1 12 ? 13.797 -8.703 4.066 1 97.12 12 ARG B O 1
ATOM 775 N N . MET B 1 13 ? 14.047 -6.5 4.316 1 98 13 MET B N 1
ATOM 776 C CA . MET B 1 13 ? 12.641 -6.238 4 1 98 13 MET B CA 1
ATOM 777 C C . MET B 1 13 ? 12.328 -6.617 2.557 1 98 13 MET B C 1
ATOM 779 O O . MET B 1 13 ? 11.281 -7.203 2.277 1 98 13 MET B O 1
ATOM 783 N N . ALA B 1 14 ? 13.227 -6.301 1.674 1 98.25 14 ALA B N 1
ATOM 784 C CA . ALA B 1 14 ? 13.047 -6.625 0.261 1 98.25 14 ALA B CA 1
ATOM 785 C C . ALA B 1 14 ? 13.023 -8.133 0.046 1 98.25 14 ALA B C 1
ATOM 787 O O . ALA B 1 14 ? 12.219 -8.648 -0.739 1 98.25 14 ALA B O 1
ATOM 788 N N . GLU B 1 15 ? 13.883 -8.82 0.774 1 97.5 15 GLU B N 1
ATOM 789 C CA . GLU B 1 15 ? 13.938 -10.281 0.705 1 97.5 15 GLU B CA 1
ATOM 790 C C . GLU B 1 15 ? 12.648 -10.906 1.219 1 97.5 15 GLU B C 1
ATOM 792 O O . GLU B 1 15 ? 12.117 -11.836 0.604 1 97.5 15 GLU B O 1
ATOM 797 N N . LYS B 1 16 ? 12.242 -10.414 2.324 1 97.56 16 LYS B N 1
ATOM 798 C CA . LYS B 1 16 ? 11 -10.906 2.906 1 97.56 16 LYS B CA 1
ATOM 799 C C . LYS B 1 16 ? 9.82 -10.688 1.958 1 97.56 16 LYS B C 1
ATOM 801 O O . LYS B 1 16 ? 9.008 -11.586 1.755 1 97.56 16 LYS B O 1
ATOM 806 N N . LEU B 1 17 ? 9.773 -9.547 1.34 1 97.69 17 LEU B N 1
ATOM 807 C CA . LEU B 1 17 ? 8.695 -9.219 0.413 1 97.69 17 LEU B CA 1
ATOM 808 C C . LEU B 1 17 ? 8.766 -10.094 -0.835 1 97.69 17 LEU B C 1
ATOM 810 O O . LEU B 1 17 ? 7.738 -10.523 -1.358 1 97.69 17 LEU B O 1
ATOM 814 N N . GLN B 1 18 ? 10.008 -10.336 -1.3 1 97.69 18 GLN B N 1
ATOM 815 C CA . GLN B 1 18 ? 10.227 -11.219 -2.439 1 97.69 18 GLN B CA 1
ATOM 816 C C . GLN B 1 18 ? 9.609 -12.594 -2.197 1 97.69 18 GLN B C 1
ATOM 818 O O . GLN B 1 18 ? 8.93 -13.133 -3.068 1 97.69 18 GLN B O 1
ATOM 823 N N . GLU B 1 19 ? 9.852 -13.07 -1.029 1 96.25 19 GLU B N 1
ATOM 824 C CA . GLU B 1 19 ? 9.344 -14.391 -0.646 1 96.25 19 GLU B CA 1
ATOM 825 C C . GLU B 1 19 ? 7.824 -14.391 -0.53 1 96.25 19 GLU B C 1
ATOM 827 O O . GLU B 1 19 ? 7.16 -15.305 -1.019 1 96.25 19 GLU B O 1
ATOM 832 N N . ARG B 1 20 ? 7.289 -13.359 0.083 1 94.38 20 ARG B N 1
ATOM 833 C CA . ARG B 1 20 ? 5.852 -13.289 0.323 1 94.38 20 ARG B CA 1
ATOM 834 C C . ARG B 1 20 ? 5.086 -13.125 -0.986 1 94.38 20 ARG B C 1
ATOM 836 O O . ARG B 1 20 ? 3.998 -13.68 -1.146 1 94.38 20 ARG B O 1
ATOM 843 N N . LEU B 1 21 ? 5.715 -12.383 -1.886 1 93.94 21 LEU B N 1
ATOM 844 C CA . LEU B 1 21 ? 5.059 -12.125 -3.162 1 93.94 21 LEU B CA 1
ATOM 845 C C . LEU B 1 21 ? 5.301 -13.273 -4.141 1 93.94 21 LEU B C 1
ATOM 847 O O . LEU B 1 21 ? 4.59 -13.406 -5.137 1 93.94 21 LEU B O 1
ATOM 851 N N . GLY B 1 22 ? 6.344 -14.008 -3.896 1 95.19 22 GLY B N 1
ATOM 852 C CA . GLY B 1 22 ? 6.691 -15.094 -4.793 1 95.19 22 GLY B CA 1
ATOM 853 C C . GLY B 1 22 ? 7.305 -14.625 -6.098 1 95.19 22 GLY B C 1
ATOM 854 O O . GLY B 1 22 ? 7.055 -15.211 -7.156 1 95.19 22 GLY B O 1
ATOM 855 N N . VAL B 1 23 ? 7.98 -13.602 -6.113 1 95.44 23 VAL B N 1
ATOM 856 C CA . VAL B 1 23 ? 8.625 -13.094 -7.316 1 95.44 23 VAL B CA 1
ATOM 857 C C . VAL B 1 23 ? 10.078 -13.562 -7.363 1 95.44 23 VAL B C 1
ATOM 859 O O . VAL B 1 23 ? 10.609 -14.07 -6.367 1 95.44 23 VAL B O 1
ATOM 862 N N . ARG B 1 24 ? 10.641 -13.32 -8.344 1 95.81 24 ARG B N 1
ATOM 863 C CA . ARG B 1 24 ? 11.93 -13.945 -8.609 1 95.81 24 ARG B CA 1
ATOM 864 C C . ARG B 1 24 ? 13.07 -13.148 -7.977 1 95.81 24 ARG B C 1
ATOM 866 O O . ARG B 1 24 ? 14.047 -13.727 -7.5 1 95.81 24 ARG B O 1
ATOM 873 N N . THR B 1 25 ? 12.992 -11.82 -8.023 1 96.25 25 THR B N 1
ATOM 874 C CA . THR B 1 25 ? 14.133 -11.031 -7.57 1 96.25 25 THR B CA 1
ATOM 875 C C . THR B 1 25 ? 13.688 -9.984 -6.551 1 96.25 25 THR B C 1
ATOM 877 O O . THR B 1 25 ? 12.523 -9.562 -6.547 1 96.25 25 THR B O 1
ATOM 880 N N . LYS B 1 26 ? 14.617 -9.586 -5.809 1 96.25 26 LYS B N 1
ATOM 881 C CA . LYS B 1 26 ? 14.375 -8.477 -4.898 1 96.25 26 LYS B CA 1
ATOM 882 C C . LYS B 1 26 ? 13.992 -7.211 -5.66 1 96.25 26 LYS B C 1
ATOM 884 O O . LYS B 1 26 ? 13.172 -6.418 -5.191 1 96.25 26 LYS B O 1
ATOM 889 N N . THR B 1 27 ? 14.633 -7.062 -6.812 1 96 27 THR B N 1
ATOM 890 C CA . THR B 1 27 ? 14.336 -5.91 -7.652 1 96 27 THR B CA 1
ATOM 891 C C . THR B 1 27 ? 12.852 -5.863 -8.008 1 96 27 THR B C 1
ATOM 893 O O . THR B 1 27 ? 12.227 -4.801 -7.941 1 96 27 THR B O 1
ATOM 896 N N . ASP B 1 28 ? 12.328 -6.992 -8.336 1 96.88 28 ASP B N 1
ATOM 897 C CA . ASP B 1 28 ? 10.898 -7.062 -8.648 1 96.88 28 ASP B CA 1
ATOM 898 C C . ASP B 1 28 ? 10.055 -6.711 -7.43 1 96.88 28 ASP B C 1
ATOM 900 O O . ASP B 1 28 ? 9.062 -5.992 -7.547 1 96.88 28 ASP B O 1
ATOM 904 N N . ALA B 1 29 ? 10.406 -7.168 -6.305 1 98 29 ALA B N 1
ATOM 905 C CA . ALA B 1 29 ? 9.695 -6.883 -5.062 1 98 29 ALA B CA 1
ATOM 906 C C . ALA B 1 29 ? 9.711 -5.387 -4.754 1 98 29 ALA B C 1
ATOM 908 O O . ALA B 1 29 ? 8.672 -4.812 -4.406 1 98 29 ALA B O 1
ATOM 909 N N . VAL B 1 30 ? 10.883 -4.789 -4.926 1 98.38 30 VAL B N 1
ATOM 910 C CA . VAL B 1 30 ? 11.023 -3.361 -4.664 1 98.38 30 VAL B CA 1
ATOM 911 C C . VAL B 1 30 ? 10.188 -2.566 -5.66 1 98.38 30 VAL B C 1
ATOM 913 O O . VAL B 1 30 ? 9.516 -1.6 -5.285 1 98.38 30 VAL B O 1
ATOM 916 N N . ARG B 1 31 ? 10.258 -3.002 -6.898 1 98.12 31 ARG B N 1
ATOM 917 C CA . ARG B 1 31 ? 9.484 -2.328 -7.938 1 98.12 31 ARG B CA 1
ATOM 918 C C . ARG B 1 31 ? 7.992 -2.363 -7.621 1 98.12 31 ARG B C 1
ATOM 920 O O . ARG B 1 31 ? 7.301 -1.353 -7.75 1 98.12 31 ARG B O 1
ATOM 927 N N . ILE B 1 32 ? 7.512 -3.447 -7.203 1 97.44 32 ILE B N 1
ATOM 928 C CA . ILE B 1 32 ? 6.105 -3.615 -6.855 1 97.44 32 ILE B CA 1
ATOM 929 C C . ILE B 1 32 ? 5.762 -2.73 -5.656 1 97.44 32 ILE B C 1
ATOM 931 O O . ILE B 1 32 ? 4.758 -2.018 -5.676 1 97.44 32 ILE B O 1
ATOM 935 N N . ALA B 1 33 ? 6.621 -2.732 -4.645 1 98.56 33 ALA B N 1
ATOM 936 C CA . ALA B 1 33 ? 6.414 -1.913 -3.453 1 98.56 33 ALA B CA 1
ATOM 937 C C . ALA B 1 33 ? 6.348 -0.431 -3.811 1 98.56 33 ALA B C 1
ATOM 939 O O . ALA B 1 33 ? 5.453 0.285 -3.354 1 98.56 33 ALA B O 1
ATOM 940 N N . LEU B 1 34 ? 7.285 -0.025 -4.598 1 98.62 34 LEU B N 1
ATOM 941 C CA . LEU B 1 34 ? 7.348 1.378 -4.988 1 98.62 34 LEU B CA 1
ATOM 942 C C . LEU B 1 34 ? 6.125 1.766 -5.816 1 98.62 34 LEU B C 1
ATOM 944 O O . LEU B 1 34 ? 5.551 2.838 -5.621 1 98.62 34 LEU B O 1
ATOM 948 N N . GLN B 1 35 ? 5.773 0.895 -6.75 1 97.94 35 GLN B N 1
ATOM 949 C CA . GLN B 1 35 ? 4.613 1.166 -7.598 1 97.94 35 GLN B CA 1
ATOM 950 C C . GLN B 1 35 ? 3.344 1.29 -6.762 1 97.94 35 GLN B C 1
ATOM 952 O O . GLN B 1 35 ? 2.586 2.25 -6.914 1 97.94 35 GLN B O 1
ATOM 957 N N . HIS B 1 36 ? 3.123 0.4 -5.875 1 96.81 36 HIS B N 1
ATOM 958 C CA . HIS B 1 36 ? 1.931 0.418 -5.035 1 96.81 36 HIS B CA 1
ATOM 959 C C . HIS B 1 36 ? 1.915 1.645 -4.129 1 96.81 36 HIS B C 1
ATOM 961 O O . HIS B 1 36 ? 0.86 2.242 -3.904 1 96.81 36 HIS B O 1
ATOM 967 N N . GLU B 1 37 ? 3.111 1.984 -3.59 1 96.88 37 GLU B N 1
ATOM 968 C CA . GLU B 1 37 ? 3.172 3.158 -2.723 1 96.88 37 GLU B CA 1
ATOM 969 C C . GLU B 1 37 ? 2.91 4.438 -3.508 1 96.88 37 GLU B C 1
ATOM 971 O O . GLU B 1 37 ? 2.223 5.34 -3.025 1 96.88 37 GLU B O 1
ATOM 976 N N . LEU B 1 38 ? 3.393 4.504 -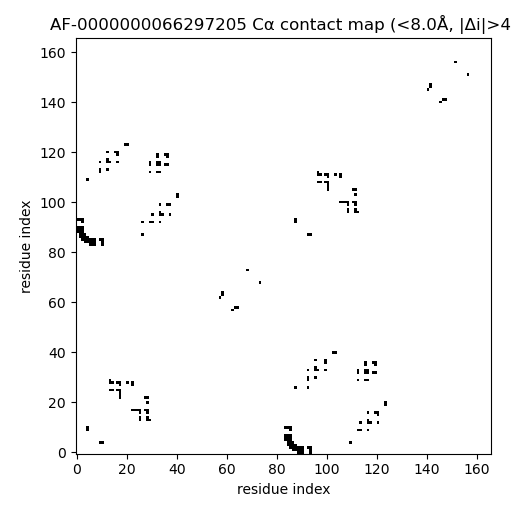4.703 1 96.19 38 LEU B N 1
ATOM 977 C CA . LEU B 1 38 ? 3.137 5.66 -5.555 1 96.19 38 LEU B CA 1
ATOM 978 C C . LEU B 1 38 ? 1.652 5.777 -5.883 1 96.19 38 LEU B C 1
ATOM 980 O O . LEU B 1 38 ? 1.089 6.875 -5.84 1 96.19 38 LEU B O 1
ATOM 984 N N . ASP B 1 39 ? 1.062 4.648 -6.258 1 94.75 39 ASP B N 1
ATOM 985 C CA . ASP B 1 39 ? -0.37 4.637 -6.539 1 94.75 39 ASP B CA 1
ATOM 986 C C . ASP B 1 39 ? -1.172 5.098 -5.324 1 94.75 39 ASP B C 1
ATOM 988 O O . ASP B 1 39 ? -2.125 5.867 -5.457 1 94.75 39 ASP B O 1
ATOM 992 N N . ARG B 1 40 ? -0.809 4.602 -4.215 1 93.56 40 ARG B N 1
ATOM 993 C CA . ARG B 1 40 ? -1.484 4.934 -2.963 1 93.56 40 ARG B CA 1
ATOM 994 C C . ARG B 1 40 ? -1.41 6.43 -2.678 1 93.56 40 ARG B C 1
ATOM 996 O O . ARG B 1 40 ? -2.416 7.051 -2.328 1 93.56 40 ARG B O 1
ATOM 1003 N N . VAL B 1 41 ? -0.276 6.969 -2.797 1 92.12 41 VAL B N 1
ATOM 1004 C CA . VAL B 1 41 ? -0.055 8.383 -2.494 1 92.12 41 VAL B CA 1
ATOM 1005 C C . VAL B 1 41 ? -0.813 9.25 -3.496 1 92.12 41 VAL B C 1
ATOM 1007 O O . VAL B 1 41 ? -1.383 10.281 -3.127 1 92.12 41 VAL B O 1
ATOM 1010 N N . GLU B 1 42 ? -0.827 8.828 -4.715 1 89.62 42 GLU B N 1
ATOM 1011 C CA . GLU B 1 42 ? -1.521 9.586 -5.754 1 89.62 42 GLU B CA 1
ATOM 1012 C C . GLU B 1 42 ? -3.029 9.562 -5.535 1 89.62 42 GLU B C 1
ATOM 1014 O O . GLU B 1 42 ? -3.719 10.539 -5.84 1 89.62 42 GLU B O 1
ATOM 1019 N N . ASP B 1 43 ? -3.49 8.438 -5.043 1 87.75 43 ASP B N 1
ATOM 1020 C CA . ASP B 1 43 ? -4.922 8.297 -4.801 1 87.75 43 ASP B CA 1
ATOM 1021 C C . ASP B 1 43 ? -5.344 9.047 -3.537 1 87.75 43 ASP B C 1
ATOM 1023 O O . ASP B 1 43 ? -6.488 9.484 -3.424 1 87.75 43 ASP B O 1
ATOM 1027 N N . GLU B 1 44 ? -4.484 9.062 -2.639 1 83.62 44 GLU B N 1
ATOM 1028 C CA . GLU B 1 44 ? -4.781 9.688 -1.354 1 83.62 44 GLU B CA 1
ATOM 1029 C C . GLU B 1 44 ? -4.887 11.203 -1.492 1 83.62 44 GLU B C 1
ATOM 1031 O O . GLU B 1 44 ? -5.68 11.844 -0.798 1 83.62 44 GLU B O 1
ATOM 1036 N N . ILE B 1 45 ? -4.238 11.688 -2.502 1 78.94 45 ILE B N 1
ATOM 1037 C CA . ILE B 1 45 ? -4.172 13.141 -2.631 1 78.94 45 ILE B CA 1
ATOM 1038 C C . ILE B 1 45 ? -5.543 13.688 -3.02 1 78.94 45 ILE B C 1
ATOM 1040 O O . ILE B 1 45 ? -6.078 14.57 -2.348 1 78.94 45 ILE B O 1
ATOM 1044 N N . PRO B 1 46 ? -6.129 13.18 -3.971 1 83.19 46 PRO B N 1
ATOM 1045 C CA . PRO B 1 46 ? -7.465 13.672 -4.32 1 83.19 46 PRO B CA 1
ATOM 1046 C C . PRO B 1 46 ? -8.492 13.414 -3.221 1 83.19 46 PRO B C 1
ATOM 1048 O O . PRO B 1 46 ? -9.383 14.242 -3.002 1 83.19 46 PRO B O 1
ATOM 1051 N N . LEU B 1 47 ? -8.352 12.344 -2.521 1 80.31 47 LEU B N 1
ATOM 1052 C CA . LEU B 1 47 ? -9.289 12.031 -1.449 1 80.31 47 LEU B CA 1
ATOM 1053 C C . LEU B 1 47 ? -9.164 13.031 -0.307 1 80.31 47 LEU B C 1
ATOM 1055 O O . LEU B 1 47 ? -10.172 13.469 0.256 1 80.31 47 LEU B O 1
ATOM 1059 N N . ARG B 1 48 ? -8.031 13.25 -0.014 1 80.88 48 ARG B N 1
ATOM 1060 C CA . ARG B 1 48 ? -7.785 14.234 1.034 1 80.88 48 ARG B CA 1
ATOM 1061 C C . ARG B 1 48 ? -8.305 15.609 0.63 1 80.88 48 ARG B C 1
ATOM 1063 O O . ARG B 1 48 ? -8.875 16.328 1.452 1 80.88 48 ARG B O 1
ATOM 1070 N N . GLU B 1 49 ? -8.102 15.898 -0.576 1 85.69 49 GLU B N 1
ATOM 1071 C CA . GLU B 1 49 ? -8.586 17.172 -1.078 1 85.69 49 GLU B CA 1
ATOM 1072 C C . GLU B 1 49 ? -10.109 17.219 -1.098 1 85.69 49 GLU B C 1
ATOM 1074 O O . GLU B 1 49 ? -10.711 18.25 -0.742 1 85.69 49 GLU B O 1
ATOM 1079 N N . LYS B 1 50 ? -10.641 16.141 -1.496 1 86.31 50 LYS B N 1
ATOM 1080 C CA . LYS B 1 50 ? -12.094 16.062 -1.523 1 86.31 50 LYS B CA 1
ATOM 1081 C C . LYS B 1 50 ? -12.68 16.125 -0.115 1 86.31 50 LYS B C 1
ATOM 1083 O O . LYS B 1 50 ? -13.656 16.844 0.12 1 86.31 50 LYS B O 1
ATOM 1088 N N . LEU B 1 51 ? -12.07 15.422 0.786 1 85.88 51 LEU B N 1
ATOM 1089 C CA . LEU B 1 51 ? -12.508 15.453 2.176 1 85.88 51 LEU B CA 1
ATOM 1090 C C . LEU B 1 51 ? -12.32 16.844 2.775 1 85.88 51 LEU B C 1
ATOM 1092 O O . LEU B 1 51 ? -13.195 17.328 3.504 1 85.88 51 LEU B O 1
ATOM 1096 N N . ALA B 1 52 ? -11.18 17.453 2.469 1 82.56 52 ALA B N 1
ATOM 1097 C CA . ALA B 1 52 ? -10.922 18.812 2.916 1 82.56 52 ALA B CA 1
ATOM 1098 C C . ALA B 1 52 ? -11.984 19.781 2.377 1 82.56 52 ALA B C 1
ATOM 1100 O O . ALA B 1 52 ? -12.461 20.656 3.102 1 82.56 52 ALA B O 1
ATOM 1101 N N . ALA B 1 53 ? -12.32 19.609 1.125 1 85.38 53 ALA B N 1
ATOM 1102 C CA . ALA B 1 53 ? -13.352 20.453 0.506 1 85.38 53 ALA B CA 1
ATOM 1103 C C . ALA B 1 53 ? -14.703 20.234 1.173 1 85.38 53 ALA B C 1
ATOM 1105 O O . ALA B 1 53 ? -15.445 21.203 1.403 1 85.38 53 ALA B O 1
ATOM 1106 N N . LEU B 1 54 ? -15 19.078 1.481 1 84.19 54 LEU B N 1
ATOM 1107 C CA . LEU B 1 54 ? -16.25 18.766 2.158 1 84.19 54 LEU B CA 1
ATOM 1108 C C . LEU B 1 54 ? -16.281 19.375 3.559 1 84.19 54 LEU B C 1
ATOM 1110 O O . LEU B 1 54 ? -17.312 19.891 3.994 1 84.19 54 LEU B O 1
ATOM 1114 N N . ARG B 1 55 ? -15.203 19.234 4.234 1 81.19 55 ARG B N 1
ATOM 1115 C CA . ARG B 1 55 ? -15.086 19.828 5.566 1 81.19 55 ARG B CA 1
ATOM 1116 C C . ARG B 1 55 ? -15.242 21.344 5.516 1 81.19 55 ARG B C 1
ATOM 1118 O O . ARG B 1 55 ? -15.906 21.922 6.371 1 81.19 55 ARG B O 1
ATOM 1125 N N . GLN B 1 56 ? -14.641 21.953 4.512 1 83.25 56 GLN B N 1
ATOM 1126 C CA . GLN B 1 56 ? -14.758 23.391 4.336 1 83.25 56 GLN B CA 1
ATOM 1127 C C . GLN B 1 56 ? -16.203 23.781 4.023 1 83.25 56 GLN B C 1
ATOM 1129 O O . GLN B 1 56 ? -16.719 24.766 4.566 1 83.25 56 GLN B O 1
ATOM 1134 N N . GLN B 1 57 ? -16.844 23.094 3.219 1 83.62 57 GLN B N 1
ATOM 1135 C CA . GLN B 1 57 ? -18.25 23.344 2.898 1 83.62 57 GLN B CA 1
ATOM 1136 C C . GLN B 1 57 ? -19.125 23.203 4.141 1 83.62 57 GLN B C 1
ATOM 1138 O O . GLN B 1 57 ? -20.031 24.016 4.355 1 83.62 57 GLN B O 1
ATOM 1143 N N . ALA B 1 58 ? -18.875 22.234 4.879 1 74.06 58 ALA B N 1
ATOM 1144 C CA . ALA B 1 58 ? -19.609 22.031 6.121 1 74.06 58 ALA B CA 1
ATOM 1145 C C . ALA B 1 58 ? -19.391 23.188 7.09 1 74.06 58 ALA B C 1
ATOM 1147 O O . ALA B 1 58 ? -20.328 23.672 7.727 1 74.06 58 ALA B O 1
ATOM 1148 N N . ARG B 1 59 ? -18.188 23.578 7.18 1 76.94 59 ARG B N 1
ATOM 1149 C CA . ARG B 1 59 ? -17.859 24.703 8.031 1 76.94 59 ARG B CA 1
ATOM 1150 C C . ARG B 1 59 ? -18.547 25.984 7.551 1 76.94 59 ARG B C 1
ATOM 1152 O O . ARG B 1 59 ? -19 26.781 8.359 1 76.94 59 ARG B O 1
ATOM 1159 N N . ASP B 1 60 ? -18.547 26.203 6.297 1 80.56 60 ASP B N 1
ATOM 1160 C CA . ASP B 1 60 ? -19.203 27.375 5.723 1 80.56 60 ASP B CA 1
ATOM 1161 C C . ASP B 1 60 ? -20.703 27.344 5.973 1 80.56 60 ASP B C 1
ATOM 1163 O O . ASP B 1 60 ? -21.328 28.391 6.191 1 80.56 60 ASP B O 1
ATOM 1167 N N . ARG B 1 61 ? -21.188 26.188 6.047 1 76.81 61 ARG B N 1
ATOM 1168 C CA . ARG B 1 61 ? -22.625 26.047 6.191 1 76.81 61 ARG B CA 1
ATOM 1169 C C . ARG B 1 61 ? -23.031 25.984 7.664 1 76.81 61 ARG B C 1
ATOM 1171 O O . ARG B 1 61 ? -24.031 26.578 8.062 1 76.81 61 ARG B O 1
ATOM 1178 N N . LEU B 1 62 ? -22.406 25.203 8.328 1 71.94 62 LEU B N 1
ATOM 1179 C CA . LEU B 1 62 ? -22.828 24.938 9.695 1 71.94 62 LEU B CA 1
ATOM 1180 C C . LEU B 1 62 ? -22.016 25.781 10.68 1 71.94 62 LEU B C 1
ATOM 1182 O O . LEU B 1 62 ? -22.422 25.953 11.836 1 71.94 62 LEU B O 1
ATOM 1186 N N . GLY B 1 63 ? -21.109 26.5 10.164 1 63 63 GLY B N 1
ATOM 1187 C CA . GLY B 1 63 ? -20.203 27.234 11.031 1 63 63 GLY B CA 1
ATOM 1188 C C . GLY B 1 63 ? -19.109 26.375 11.617 1 63 63 GLY B C 1
ATOM 1189 O O . GLY B 1 63 ? -19.141 25.141 11.508 1 63 63 GLY B O 1
ATOM 1190 N N . PRO B 1 64 ? -18.031 26.922 11.953 1 59.88 64 PRO B N 1
ATOM 1191 C CA . PRO B 1 64 ? -16.906 26.172 12.516 1 59.88 64 PRO B CA 1
ATOM 1192 C C . PRO B 1 64 ? -17.328 25.281 13.688 1 59.88 64 PRO B C 1
ATOM 1194 O O . PRO B 1 64 ? -18.312 25.578 14.375 1 59.88 64 PRO B O 1
ATOM 1197 N N . PRO B 1 65 ? -16.875 24.016 13.734 1 55.16 65 PRO B N 1
ATOM 1198 C CA . PRO B 1 65 ? -17.234 23.281 14.953 1 55.16 65 PRO B CA 1
ATOM 1199 C C . PRO B 1 65 ? -17.109 24.141 16.219 1 55.16 65 PRO B C 1
ATOM 1201 O O . PRO B 1 65 ? -16.203 24.969 16.312 1 55.16 65 PRO B O 1
ATOM 1204 N N . VAL B 1 66 ? -18.219 24.547 16.797 1 49.31 66 VAL B N 1
ATOM 1205 C CA . VAL B 1 66 ? -18.172 25.344 18.016 1 49.31 66 VAL B CA 1
ATOM 1206 C C . VAL B 1 66 ? -17.172 24.719 19 1 49.31 66 VAL B C 1
ATOM 1208 O O . VAL B 1 66 ? -17.375 23.594 1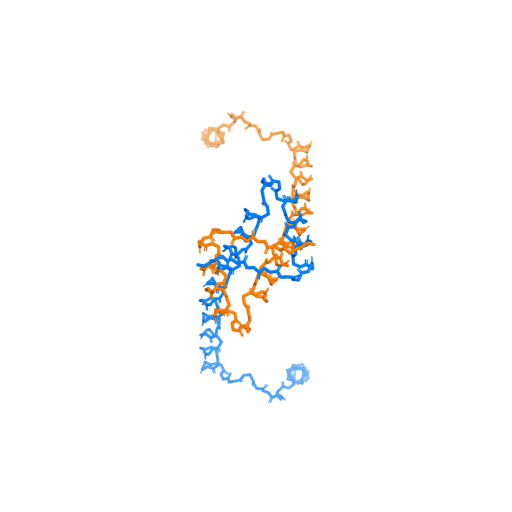9.484 1 49.31 66 VAL B O 1
ATOM 1211 N N . HIS B 1 67 ? -16.172 24.922 18.891 1 47.81 67 HIS B N 1
ATOM 1212 C CA . HIS B 1 67 ? -15.109 24.656 19.859 1 47.81 67 HIS B CA 1
ATOM 1213 C C . HIS B 1 67 ? -15.406 25.328 21.203 1 47.81 67 HIS B C 1
ATOM 1215 O O . HIS B 1 67 ? -15.68 26.531 21.25 1 47.81 67 HIS B O 1
ATOM 1221 N N . GLY B 1 68 ? -16.141 24.516 22.203 1 53.5 68 GLY B N 1
ATOM 1222 C CA . GLY B 1 68 ? -16.578 24.953 23.531 1 53.5 68 GLY B CA 1
ATOM 1223 C C . GLY B 1 68 ? -18.016 24.578 23.828 1 53.5 68 GLY B C 1
ATOM 1224 O O . GLY B 1 68 ? -18.531 24.906 24.906 1 53.5 68 GLY B O 1
ATOM 1225 N N . ILE B 1 69 ? -18.781 24.547 22.75 1 50.16 69 ILE B N 1
ATOM 1226 C CA . ILE B 1 69 ? -20.109 24.078 23.172 1 50.16 69 ILE B CA 1
ATOM 1227 C C . ILE B 1 69 ? -20.016 22.641 23.656 1 50.16 69 ILE B C 1
ATOM 1229 O O . ILE B 1 69 ? -19.594 21.75 22.922 1 50.16 69 ILE B O 1
ATOM 1233 N N . ASP B 1 70 ? -19.75 22.453 24.844 1 54.34 70 ASP B N 1
ATOM 1234 C CA . ASP B 1 70 ? -19.891 21.203 25.594 1 54.34 70 ASP B CA 1
ATOM 1235 C C . ASP B 1 70 ? -21.188 20.484 25.25 1 54.34 70 ASP B C 1
ATOM 1237 O O . ASP B 1 70 ? -22.25 20.828 25.781 1 54.34 70 ASP B O 1
ATOM 1241 N N . MET B 1 71 ? -21.234 19.953 24.078 1 56.62 71 MET B N 1
ATOM 1242 C CA . MET B 1 71 ? -22.422 19.25 23.641 1 56.62 71 MET B CA 1
ATOM 1243 C C . MET B 1 71 ? -23.078 18.484 24.781 1 56.62 71 MET B C 1
ATOM 1245 O O . MET B 1 71 ? -24.297 18.344 24.828 1 56.62 71 MET B O 1
ATOM 1249 N N . LYS B 1 72 ? -22.219 18.031 25.594 1 60.97 72 LYS B N 1
ATOM 1250 C CA . LYS B 1 72 ? -22.734 17.453 26.828 1 60.97 72 LYS B CA 1
ATOM 1251 C C . LYS B 1 72 ? -23.547 18.484 27.609 1 60.97 72 LYS B C 1
ATOM 1253 O O . LYS B 1 72 ? -24.625 18.172 28.109 1 60.97 72 LYS B O 1
ATOM 1258 N N . LYS B 1 73 ? -23.047 19.641 27.734 1 64.62 73 LYS B N 1
ATOM 1259 C CA . LYS B 1 73 ? -23.766 20.688 28.469 1 64.62 73 LYS B CA 1
ATOM 1260 C C . LYS B 1 73 ? -25.016 21.125 27.719 1 64.62 73 LYS B C 1
ATOM 1262 O O . LYS B 1 73 ? -26.062 21.359 28.344 1 64.62 73 LYS B O 1
ATOM 1267 N N . LEU B 1 74 ? -24.969 21.109 26.5 1 58.81 74 LEU B N 1
ATOM 1268 C CA . LEU B 1 74 ? -26.125 21.5 25.703 1 58.81 74 LEU B CA 1
ATOM 1269 C C . LEU B 1 74 ? -27.203 20.422 25.766 1 58.81 74 LEU B C 1
ATOM 1271 O O . LEU B 1 74 ? -28.391 20.734 25.891 1 58.81 74 LEU B O 1
ATOM 1275 N N . MET B 1 75 ? -26.719 19.266 25.688 1 61.53 75 MET B N 1
ATOM 1276 C CA . MET B 1 75 ? -27.672 18.172 25.828 1 61.53 75 MET B CA 1
ATOM 1277 C C . MET B 1 75 ? -28.234 18.125 27.25 1 61.53 75 MET B C 1
ATOM 1279 O O . MET B 1 75 ? -29.422 17.891 27.438 1 61.53 75 MET B O 1
ATOM 1283 N N . ASP B 1 76 ? -27.375 18.328 28.234 1 63.25 76 ASP B N 1
ATOM 1284 C CA . ASP B 1 76 ? -27.812 18.438 29.625 1 63.25 76 ASP B CA 1
ATOM 1285 C C . ASP B 1 76 ? -28.844 19.562 29.781 1 63.25 76 ASP B C 1
ATOM 1287 O O . ASP B 1 76 ? -29.844 19.391 30.484 1 63.25 76 ASP B O 1
ATOM 1291 N N . GLU B 1 77 ? -28.703 20.609 29.25 1 61.88 77 GLU B N 1
ATOM 1292 C CA . GLU B 1 77 ? -29.578 21.781 29.344 1 61.88 77 GLU B CA 1
ATOM 1293 C C . GLU B 1 77 ? -30.906 21.531 28.641 1 61.88 77 GLU B C 1
ATOM 1295 O O . GLU B 1 77 ? -31.969 21.938 29.141 1 61.88 77 GLU B O 1
ATOM 1300 N N . LEU B 1 78 ? -30.797 20.859 27.594 1 62.41 78 LEU B N 1
ATOM 1301 C CA . LEU B 1 78 ? -32 20.516 26.875 1 62.41 78 LEU B CA 1
ATOM 1302 C C . LEU B 1 78 ? -32.875 19.531 27.672 1 62.41 78 LEU B C 1
ATOM 1304 O O . LEU B 1 78 ? -34.094 19.656 27.703 1 62.41 78 LEU B O 1
ATOM 1308 N N . TRP B 1 79 ? -32.125 18.625 28.297 1 62.59 79 TRP B N 1
ATOM 1309 C CA . TRP B 1 79 ? -32.844 17.703 29.172 1 62.59 79 TRP B CA 1
ATOM 1310 C C . TRP B 1 79 ? -33.375 18.438 30.391 1 62.59 79 TRP B C 1
ATOM 1312 O O . TRP B 1 79 ? -34.5 18.141 30.859 1 62.59 79 TRP B O 1
ATOM 1322 N N . GLU B 1 80 ? -32.625 19.281 30.922 1 61.94 80 GLU B N 1
ATOM 1323 C CA . GLU B 1 80 ? -33.031 20.016 32.094 1 61.94 80 GLU B CA 1
ATOM 1324 C C . GLU B 1 80 ? -34.156 20.984 31.797 1 61.94 80 GLU B C 1
ATOM 1326 O O . GLU B 1 80 ? -35.062 21.172 32.594 1 61.94 80 GLU B O 1
ATOM 1331 N N . GLU B 1 81 ? -34.125 21.531 30.656 1 57.38 81 GLU B N 1
ATOM 1332 C CA . GLU B 1 81 ? -35.219 22.438 30.344 1 57.38 81 GLU B CA 1
ATOM 1333 C C . GLU B 1 81 ? -36.5 21.672 30 1 57.38 81 GLU B C 1
ATOM 1335 O O . GLU B 1 81 ? -37.594 22.203 30.109 1 57.38 81 GLU B O 1
ATOM 1340 N N . GLY B 1 82 ? -36.344 20.5 29.5 1 52.59 82 GLY B N 1
ATOM 1341 C CA . GLY B 1 82 ? -37.531 19.719 29.219 1 52.59 82 GLY B CA 1
ATOM 1342 C C . GLY B 1 82 ? -38.188 19.172 30.484 1 52.59 82 GLY B C 1
ATOM 1343 O O . GLY B 1 82 ? -39.281 18.578 30.422 1 52.59 82 GLY B O 1
ATOM 1344 N N . GLU B 1 83 ? -37.406 19.266 31.578 1 45.88 83 GLU B N 1
ATOM 1345 C CA . GLU B 1 83 ? -38.125 19.016 32.812 1 45.88 83 GLU B CA 1
ATOM 1346 C C . GLU B 1 83 ? -38.719 20.297 33.406 1 45.88 83 GLU B C 1
ATOM 1348 O O . GLU B 1 83 ? -38.25 21.391 33.125 1 45.88 83 GLU B O 1
#

Solvent-accessible surface area (backbone atoms only — not comparable to full-atom values): 9010 Å² total; per-residue (Å²): 101,61,36,78,37,72,50,45,64,53,30,51,48,31,48,53,38,12,61,75,69,65,52,91,38,47,63,55,31,46,42,51,17,42,50,53,44,45,51,49,56,60,54,46,49,57,50,51,50,50,51,50,49,49,51,50,51,46,29,72,69,72,40,64,82,65,84,78,66,48,58,65,56,53,50,49,48,54,54,54,64,73,94,99,60,37,78,36,73,52,44,66,53,32,50,48,29,48,52,39,12,62,75,70,65,52,91,38,45,63,56,32,47,43,50,18,42,52,52,42,46,52,48,54,61,53,46,49,57,49,51,49,51,50,51,51,50,52,50,52,44,28,73,68,72,40,61,81,67,82,77,66,47,59,65,54,51,50,50,48,52,53,55,62,74,94

Nearest PDB structures (foldseek):
  7vp4-assembly1_B  TM=6.815E-01  e=2.592E+00  Arabidopsis thaliana
  7vp2-assembly1_B  TM=6.277E-01  e=2.239E+00  Arabidopsis thaliana
  5zkt-assembly1_A  TM=6.481E-01  e=3.000E+00  Oryza sativa Japonica Group
  7vp4-assembly3_J  TM=6.260E-01  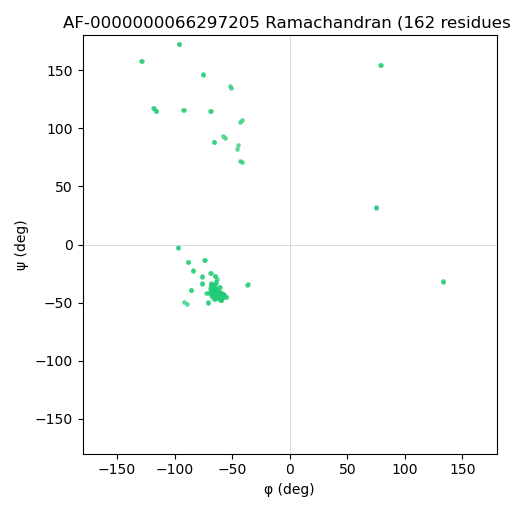e=5.387E+00  Arabidopsis thaliana
  7vp5-assembly1_B  TM=6.446E-01  e=6.709E+00  Arabidopsis thaliana

Organism: Rhizobium meliloti (strain 1021) (NCBI:txid266834)